Protein AF-A0A6P1ZAT9-F1 (afdb_monomer_lite)

Organism: NCBI:txid370038

Structure (mmCIF, N/CA/C/O backbone):
data_AF-A0A6P1ZAT9-F1
#
_entry.id   AF-A0A6P1ZAT9-F1
#
loop_
_atom_site.group_PDB
_atom_site.id
_atom_site.type_symbol
_atom_site.label_atom_id
_atom_site.label_alt_id
_atom_site.label_comp_id
_atom_site.label_asym_id
_atom_site.label_entity_id
_atom_site.label_seq_id
_atom_site.pdbx_PDB_ins_code
_atom_site.Cartn_x
_atom_site.Cartn_y
_atom_site.Cartn_z
_atom_site.occupancy
_atom_site.B_iso_or_equiv
_atom_site.auth_seq_id
_atom_site.auth_comp_id
_atom_site.auth_asym_id
_atom_site.auth_atom_id
_atom_site.pdbx_PDB_model_num
ATOM 1 N N . MET A 1 1 ? 15.376 7.802 -13.467 1.00 75.50 1 MET A N 1
ATOM 2 C CA . MET A 1 1 ? 15.809 6.465 -13.002 1.00 75.50 1 MET A CA 1
ATOM 3 C C . MET A 1 1 ? 16.391 5.663 -14.162 1.00 75.50 1 MET A C 1
ATOM 5 O O . MET A 1 1 ? 17.427 5.040 -13.982 1.00 75.50 1 MET A O 1
ATOM 9 N N . ASP A 1 2 ? 15.821 5.779 -15.363 1.00 78.94 2 ASP A N 1
ATOM 10 C CA . ASP A 1 2 ? 16.206 5.002 -16.560 1.00 78.94 2 ASP A CA 1
ATOM 11 C C . ASP A 1 2 ? 17.640 5.210 -17.069 1.00 78.94 2 ASP A C 1
ATOM 13 O O . ASP A 1 2 ? 18.157 4.405 -17.836 1.00 78.94 2 ASP A O 1
ATOM 17 N N . SER A 1 3 ? 18.316 6.273 -16.633 1.00 88.31 3 SER A N 1
ATOM 18 C CA . SER A 1 3 ? 19.698 6.569 -17.016 1.00 88.31 3 SER A CA 1
ATOM 19 C C . SER A 1 3 ? 20.754 5.850 -16.167 1.00 88.31 3 SER A C 1
ATOM 21 O O . SER A 1 3 ? 21.942 6.079 -16.376 1.00 88.31 3 SER A O 1
ATOM 23 N N . ILE A 1 4 ? 20.361 5.031 -15.183 1.00 93.38 4 ILE A N 1
ATOM 24 C CA . ILE A 1 4 ? 21.290 4.340 -14.275 1.00 93.38 4 ILE A CA 1
ATOM 25 C C . ILE A 1 4 ? 21.660 2.967 -14.863 1.00 93.38 4 ILE A C 1
ATOM 27 O O . ILE A 1 4 ? 20.798 2.085 -14.933 1.00 93.38 4 ILE A O 1
ATOM 31 N N . PRO A 1 5 ? 22.930 2.731 -15.253 1.00 93.44 5 PRO A N 1
ATOM 32 C CA . PRO A 1 5 ? 23.344 1.451 -15.818 1.00 93.44 5 PRO A CA 1
ATOM 33 C C . PRO A 1 5 ? 23.099 0.293 -14.847 1.00 93.44 5 PRO A C 1
ATOM 35 O O . PRO A 1 5 ? 23.504 0.337 -13.688 1.00 93.44 5 PRO A O 1
ATOM 38 N N . GLY A 1 6 ? 22.450 -0.765 -15.333 1.00 90.62 6 GLY A N 1
ATOM 39 C CA . GLY A 1 6 ? 22.176 -1.972 -14.549 1.00 90.62 6 GLY A CA 1
ATOM 40 C C . GLY A 1 6 ? 20.918 -1.919 -13.678 1.00 90.62 6 GLY A C 1
ATOM 41 O O . GLY A 1 6 ? 20.540 -2.963 -13.145 1.00 90.62 6 GLY A O 1
ATOM 42 N N . LEU A 1 7 ? 20.228 -0.776 -13.577 1.00 88.88 7 LEU A N 1
ATOM 43 C CA . LEU A 1 7 ? 18.918 -0.705 -12.926 1.00 88.88 7 LEU A CA 1
ATOM 44 C C . LEU A 1 7 ? 17.897 -1.532 -13.725 1.00 88.88 7 LEU A C 1
ATOM 46 O O . LEU A 1 7 ? 17.753 -1.353 -14.932 1.00 88.88 7 LEU A O 1
ATOM 50 N N . LYS A 1 8 ? 17.218 -2.473 -13.058 1.00 86.38 8 LYS A N 1
ATOM 51 C CA . LYS A 1 8 ? 16.264 -3.398 -13.701 1.00 86.38 8 LYS A CA 1
ATOM 52 C C . LYS A 1 8 ? 14.801 -3.029 -13.487 1.00 86.38 8 LYS A C 1
ATOM 54 O O . LYS A 1 8 ? 13.986 -3.338 -14.345 1.00 86.38 8 LYS A O 1
ATOM 59 N N . ALA A 1 9 ? 14.490 -2.402 -12.359 1.00 87.56 9 ALA A N 1
ATOM 60 C CA . ALA A 1 9 ? 13.151 -1.978 -11.983 1.00 87.56 9 ALA A CA 1
ATOM 61 C C . ALA A 1 9 ? 13.249 -0.924 -10.874 1.00 87.56 9 ALA A C 1
ATOM 63 O O . ALA A 1 9 ? 14.203 -0.932 -10.090 1.00 87.56 9 ALA A O 1
ATOM 64 N N . TYR A 1 10 ? 12.259 -0.041 -10.797 1.00 87.88 10 TYR A N 1
ATOM 65 C CA . TYR A 1 10 ? 12.057 0.866 -9.675 1.00 87.88 10 TYR A CA 1
ATOM 66 C C . TYR A 1 10 ? 10.558 1.095 -9.486 1.00 87.88 10 TYR A C 1
ATOM 68 O O . TYR A 1 10 ? 9.805 1.089 -10.455 1.00 87.88 10 TYR A O 1
ATOM 76 N N . ALA A 1 11 ? 10.142 1.313 -8.243 1.00 88.62 11 ALA A N 1
ATOM 77 C CA . ALA A 1 11 ? 8.761 1.623 -7.906 1.00 88.62 11 ALA A CA 1
ATOM 78 C C . ALA A 1 11 ? 8.737 2.702 -6.814 1.00 88.62 11 ALA A C 1
ATOM 80 O O . ALA A 1 11 ? 9.478 2.589 -5.826 1.00 88.62 11 ALA A O 1
ATOM 81 N N . PRO A 1 12 ? 7.955 3.779 -6.983 1.00 88.88 12 PRO A N 1
ATOM 82 C CA . PRO A 1 12 ? 7.781 4.773 -5.937 1.00 88.88 12 PRO A CA 1
ATOM 83 C C . PRO A 1 12 ? 6.945 4.197 -4.787 1.00 88.88 12 PRO A C 1
ATOM 85 O O . PRO A 1 12 ? 6.026 3.409 -4.995 1.00 88.88 12 PRO A O 1
ATOM 88 N N . ARG A 1 13 ? 7.247 4.624 -3.557 1.00 90.69 13 ARG A N 1
ATOM 89 C CA . ARG A 1 13 ? 6.462 4.283 -2.364 1.00 90.69 13 ARG A CA 1
ATOM 90 C C . ARG A 1 13 ? 6.272 5.502 -1.481 1.00 90.69 13 ARG A C 1
ATOM 92 O O . ARG A 1 13 ? 7.229 6.238 -1.230 1.00 90.69 13 ARG A O 1
ATOM 99 N N . LEU A 1 14 ? 5.070 5.654 -0.938 1.00 93.44 14 LEU A N 1
ATOM 100 C CA . LEU A 1 14 ? 4.792 6.604 0.136 1.00 93.44 14 LEU A CA 1
ATOM 101 C C . LEU A 1 14 ? 4.548 5.826 1.427 1.00 93.44 14 LEU A C 1
ATOM 103 O O . LEU A 1 14 ? 3.706 4.936 1.473 1.00 93.44 14 LEU A O 1
ATOM 107 N N . ASN A 1 15 ? 5.287 6.163 2.481 1.00 94.31 15 ASN A N 1
ATOM 108 C CA . ASN A 1 15 ? 5.140 5.521 3.782 1.00 94.31 15 ASN A CA 1
ATOM 109 C C . ASN A 1 15 ? 4.463 6.474 4.763 1.00 94.31 15 ASN A C 1
ATOM 111 O O . ASN A 1 15 ? 4.798 7.657 4.814 1.00 94.31 15 ASN A O 1
ATOM 115 N N . GLY A 1 16 ? 3.586 5.933 5.597 1.0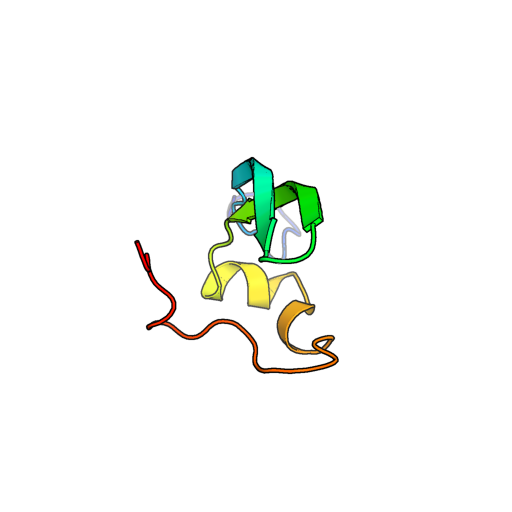0 95.38 16 GLY A N 1
ATOM 116 C CA . GLY A 1 16 ? 2.974 6.646 6.709 1.00 95.38 16 GLY A CA 1
ATOM 117 C C . GLY A 1 16 ? 2.712 5.714 7.882 1.00 95.38 16 GLY A C 1
ATOM 118 O O . GLY A 1 16 ? 2.797 4.492 7.760 1.00 95.38 16 GLY A O 1
ATOM 119 N N . PHE A 1 17 ? 2.384 6.293 9.030 1.00 95.81 17 PHE A N 1
ATOM 120 C CA . PHE A 1 17 ? 1.808 5.549 10.143 1.00 95.81 17 PHE A CA 1
ATOM 121 C C . PHE A 1 17 ? 0.334 5.908 10.250 1.00 95.81 17 PHE A C 1
ATOM 123 O O . PHE A 1 17 ? -0.023 7.083 10.194 1.00 95.81 17 PHE A O 1
ATOM 130 N N . ALA A 1 18 ? -0.510 4.896 10.406 1.00 93.75 18 ALA A N 1
ATOM 131 C CA . ALA A 1 18 ? -1.942 5.057 10.572 1.00 93.75 18 ALA A CA 1
ATOM 132 C C . ALA A 1 18 ? -2.419 4.258 11.781 1.00 93.75 18 ALA A C 1
ATOM 134 O O . ALA A 1 18 ? -1.805 3.267 12.186 1.00 93.75 18 ALA A O 1
ATOM 135 N N . ARG A 1 19 ? -3.538 4.693 12.351 1.00 95.75 19 ARG A N 1
ATOM 136 C CA . ARG A 1 19 ? -4.272 3.916 13.342 1.00 95.75 19 ARG A CA 1
ATOM 137 C C . ARG A 1 19 ? -5.216 2.975 12.599 1.00 95.75 19 ARG A C 1
ATOM 139 O O . ARG A 1 19 ? -6.064 3.447 11.851 1.00 95.75 19 ARG A O 1
ATOM 146 N N . LEU A 1 20 ? -5.079 1.676 12.823 1.00 92.81 20 LEU A N 1
ATOM 147 C CA . LEU A 1 20 ? -6.017 0.666 12.346 1.00 92.81 20 LEU A CA 1
ATOM 148 C C . LEU A 1 20 ? -6.995 0.359 13.476 1.00 92.81 20 LEU A C 1
ATOM 150 O O . LEU A 1 20 ? -6.569 0.103 14.602 1.00 92.81 20 LEU A O 1
ATOM 154 N N . SER A 1 21 ? -8.294 0.397 13.195 1.00 94.00 21 SER A N 1
ATOM 155 C CA . SER A 1 21 ? -9.326 0.105 14.188 1.00 94.00 21 SER A CA 1
ATOM 156 C C . SER A 1 21 ? -10.298 -0.942 13.671 1.00 94.00 21 SER A C 1
ATOM 158 O O . SER A 1 21 ? -10.624 -0.976 12.490 1.00 94.00 21 SER A O 1
ATOM 160 N N . SER A 1 22 ? -10.764 -1.776 14.589 1.00 93.75 22 SER A N 1
ATOM 161 C CA . SER A 1 22 ? -11.858 -2.733 14.432 1.00 93.75 22 SER A CA 1
ATOM 162 C C . SER A 1 22 ? -12.727 -2.663 15.688 1.00 93.75 22 SER A C 1
ATOM 164 O O . SER A 1 22 ? -12.319 -2.048 16.674 1.00 93.75 22 SER A O 1
ATOM 166 N N . ASP A 1 23 ? -13.868 -3.348 15.702 1.00 95.44 23 ASP A N 1
ATOM 167 C CA . ASP A 1 23 ? -14.745 -3.392 16.882 1.00 95.44 23 ASP A CA 1
ATOM 168 C C . ASP A 1 23 ? -14.056 -3.965 18.133 1.00 95.44 23 ASP A C 1
ATOM 170 O O . ASP A 1 23 ? -14.473 -3.704 19.259 1.00 95.44 23 ASP A O 1
ATOM 174 N N . GLN A 1 24 ? -12.995 -4.756 17.946 1.00 95.81 24 GLN A N 1
ATOM 175 C CA . GLN A 1 24 ? -12.324 -5.489 19.021 1.00 95.81 24 GLN A CA 1
ATOM 176 C C . GLN A 1 24 ? -11.005 -4.855 19.474 1.00 95.81 24 GLN A C 1
ATOM 178 O O . GLN A 1 24 ? -10.557 -5.121 20.589 1.00 95.81 24 GLN A O 1
ATOM 183 N N . ARG A 1 25 ? -10.341 -4.069 18.615 1.00 95.12 25 ARG A N 1
ATOM 184 C CA . ARG A 1 25 ? -9.008 -3.519 18.905 1.00 95.12 25 ARG A CA 1
ATOM 185 C C . ARG A 1 25 ? -8.639 -2.323 18.042 1.00 95.12 25 ARG A C 1
ATOM 187 O O . ARG A 1 25 ? -9.133 -2.161 16.923 1.00 95.12 25 ARG A O 1
ATOM 194 N N . THR A 1 26 ? -7.668 -1.572 18.547 1.00 96.62 26 THR A N 1
ATOM 195 C CA . THR A 1 26 ? -7.027 -0.451 17.868 1.00 96.62 26 THR A CA 1
ATOM 196 C C . THR A 1 26 ? -5.514 -0.593 17.968 1.00 96.62 26 THR A C 1
ATOM 198 O O . THR A 1 26 ? -4.979 -0.687 19.069 1.00 96.62 26 THR A O 1
ATOM 201 N N . ASP A 1 27 ? -4.834 -0.532 16.828 1.00 96.56 27 ASP A N 1
ATOM 202 C CA . ASP A 1 27 ? -3.382 -0.653 16.714 1.00 96.56 27 ASP A CA 1
ATOM 203 C C . ASP A 1 27 ? -2.807 0.480 15.853 1.00 96.56 27 ASP A C 1
ATOM 205 O O . ASP A 1 27 ? -3.518 1.135 15.088 1.00 96.56 27 ASP A O 1
ATOM 209 N N . VAL A 1 28 ? -1.499 0.718 15.955 1.00 95.75 28 VAL A N 1
ATOM 210 C CA . VAL A 1 28 ? -0.767 1.581 15.017 1.00 95.75 28 VAL A CA 1
ATOM 211 C C . VAL A 1 28 ? -0.018 0.695 14.035 1.00 95.75 28 VAL A C 1
ATOM 213 O O . VAL A 1 28 ? 0.726 -0.196 14.440 1.00 95.75 28 VAL A O 1
ATOM 216 N N . ALA A 1 29 ? -0.176 0.964 12.744 1.00 95.56 29 ALA A N 1
ATOM 217 C CA . ALA A 1 29 ? 0.516 0.247 11.687 1.00 95.56 29 ALA A CA 1
ATOM 218 C C . ALA A 1 29 ? 1.238 1.207 10.747 1.00 95.56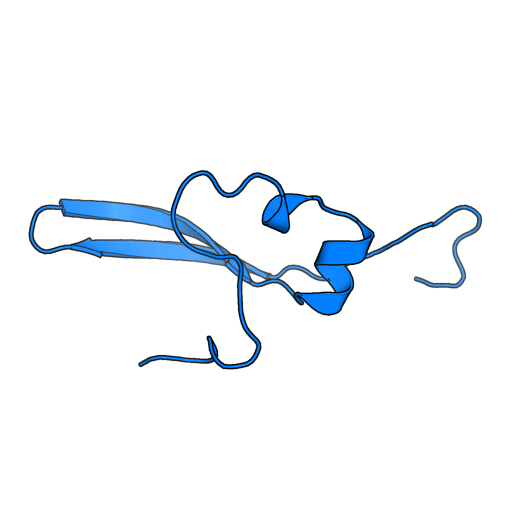 29 ALA A C 1
ATOM 220 O O . ALA A 1 29 ? 0.837 2.358 10.559 1.00 95.56 29 ALA A O 1
ATOM 221 N N . ARG A 1 30 ? 2.304 0.708 10.119 1.00 95.38 30 ARG A N 1
ATOM 222 C CA . ARG A 1 30 ? 2.905 1.371 8.965 1.00 95.38 30 ARG A CA 1
ATOM 223 C C . ARG A 1 30 ? 2.090 1.022 7.725 1.00 95.38 30 ARG A C 1
ATOM 225 O O . ARG A 1 30 ? 1.972 -0.154 7.391 1.00 95.38 30 ARG A O 1
ATOM 232 N N . VAL A 1 31 ? 1.599 2.041 7.037 1.00 92.75 31 VAL A N 1
ATOM 233 C CA . VAL A 1 31 ? 0.925 1.924 5.743 1.00 92.75 31 VAL A CA 1
ATOM 234 C C . VAL A 1 31 ? 1.907 2.320 4.650 1.00 92.75 31 VAL A C 1
ATOM 236 O O . VAL A 1 31 ? 2.662 3.284 4.798 1.00 92.75 31 VAL A O 1
ATOM 239 N N . VAL A 1 32 ? 1.912 1.550 3.567 1.00 91.00 32 VAL A N 1
ATOM 240 C CA . VAL A 1 32 ? 2.732 1.811 2.386 1.00 91.00 32 VAL A CA 1
ATOM 241 C C . VAL A 1 32 ? 1.790 1.933 1.201 1.00 91.00 32 VAL A C 1
ATOM 243 O O . VAL A 1 32 ? 1.149 0.952 0.838 1.00 91.00 32 VAL A O 1
ATOM 246 N N . ALA A 1 33 ? 1.699 3.126 0.621 1.00 89.62 33 ALA A N 1
ATOM 247 C CA . ALA A 1 33 ? 1.034 3.307 -0.660 1.00 89.62 33 ALA A CA 1
ATOM 248 C C . ALA A 1 33 ? 2.017 2.952 -1.778 1.00 89.62 33 ALA A C 1
ATOM 250 O O . ALA A 1 33 ? 3.178 3.386 -1.758 1.00 89.62 33 ALA A O 1
ATOM 251 N N . ILE A 1 34 ? 1.536 2.151 -2.722 1.00 87.62 34 ILE A N 1
ATOM 252 C CA . ILE A 1 34 ? 2.298 1.616 -3.847 1.00 87.62 34 ILE A CA 1
ATOM 253 C C . ILE A 1 34 ? 1.599 1.965 -5.159 1.00 87.62 34 ILE A C 1
ATOM 255 O O . ILE A 1 34 ? 0.379 2.100 -5.200 1.00 87.62 34 ILE A O 1
ATOM 259 N N . ASP A 1 35 ? 2.389 2.092 -6.217 1.00 86.31 35 ASP A N 1
ATOM 260 C CA . ASP A 1 35 ? 1.915 1.983 -7.596 1.00 86.31 35 ASP A CA 1
ATOM 261 C C . ASP A 1 35 ? 1.937 0.492 -7.959 1.00 86.31 35 ASP A C 1
ATOM 263 O O . ASP A 1 35 ? 3.018 -0.092 -8.015 1.00 86.31 35 ASP A O 1
ATOM 267 N N . ASP A 1 36 ? 0.770 -0.136 -8.118 1.00 83.50 36 ASP A N 1
ATOM 268 C CA . ASP A 1 36 ? 0.651 -1.584 -8.349 1.00 83.50 36 ASP A CA 1
ATOM 269 C C . ASP A 1 36 ? 1.443 -2.050 -9.585 1.00 83.50 36 ASP A C 1
ATOM 271 O O . ASP A 1 36 ? 2.255 -2.982 -9.506 1.00 83.50 36 ASP A O 1
ATOM 275 N N . GLU A 1 37 ? 1.288 -1.348 -10.711 1.00 82.56 37 GLU A N 1
ATOM 276 C CA . GLU A 1 37 ? 1.945 -1.710 -11.968 1.00 82.56 37 GLU A CA 1
ATOM 277 C C . GLU A 1 37 ? 3.471 -1.650 -11.832 1.00 82.56 37 GLU A C 1
ATOM 279 O O . GLU A 1 37 ? 4.182 -2.584 -12.229 1.00 82.56 37 GLU A O 1
ATOM 284 N N . ALA A 1 38 ? 3.988 -0.583 -11.215 1.00 84.75 38 ALA A N 1
ATOM 285 C CA . ALA A 1 38 ? 5.421 -0.435 -10.987 1.00 84.75 38 ALA A CA 1
ATOM 286 C C . ALA A 1 38 ? 5.943 -1.432 -9.937 1.00 84.75 38 ALA A C 1
ATOM 288 O O . ALA A 1 38 ? 7.019 -2.015 -10.104 1.00 84.75 38 ALA A O 1
ATOM 289 N N . GLU A 1 39 ? 5.191 -1.672 -8.864 1.00 84.31 39 GLU A N 1
ATOM 290 C CA . GLU A 1 39 ? 5.590 -2.522 -7.743 1.00 84.31 39 GLU A CA 1
ATOM 291 C C . GLU A 1 39 ? 5.703 -3.996 -8.155 1.00 84.31 39 GLU A C 1
ATOM 293 O O . GLU A 1 39 ? 6.656 -4.680 -7.764 1.00 84.31 39 GLU A O 1
ATOM 298 N N . ALA A 1 40 ? 4.802 -4.474 -9.018 1.00 77.69 40 ALA A N 1
ATOM 299 C CA . ALA A 1 40 ? 4.823 -5.834 -9.554 1.00 77.69 40 ALA A CA 1
ATOM 300 C C . ALA A 1 40 ? 6.091 -6.160 -10.370 1.00 77.69 40 ALA A C 1
ATOM 302 O O . ALA A 1 40 ? 6.424 -7.338 -10.540 1.00 77.69 40 ALA A O 1
ATOM 303 N N . SER A 1 41 ? 6.807 -5.1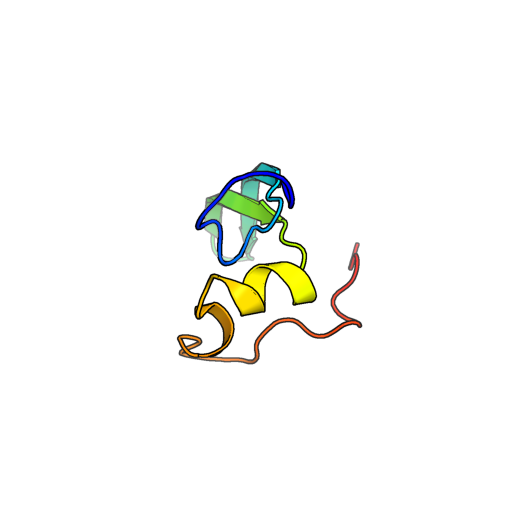41 -10.862 1.00 76.12 41 SER A N 1
ATOM 304 C CA . SER A 1 41 ? 8.061 -5.308 -11.609 1.00 76.12 41 SER A CA 1
ATOM 305 C C . SER A 1 41 ? 9.263 -5.640 -10.711 1.00 76.12 41 SER A C 1
ATOM 307 O O . SER A 1 41 ? 10.196 -6.317 -11.150 1.00 76.12 41 SER A O 1
ATOM 309 N N . GLY A 1 42 ? 9.239 -5.201 -9.445 1.00 72.81 42 GLY A N 1
ATOM 310 C CA . GLY A 1 42 ? 10.342 -5.357 -8.489 1.00 72.81 42 GLY A CA 1
ATOM 311 C C . GLY A 1 42 ? 10.027 -6.247 -7.285 1.00 72.81 42 GLY A C 1
ATOM 312 O O . GLY A 1 42 ? 10.937 -6.834 -6.696 1.00 72.81 42 GLY A O 1
ATOM 313 N N . TYR A 1 43 ? 8.750 -6.387 -6.923 1.00 70.06 43 TYR A N 1
ATOM 314 C CA . TYR A 1 43 ? 8.297 -7.089 -5.726 1.00 70.06 43 TYR A CA 1
ATOM 315 C C . TYR A 1 43 ? 7.251 -8.161 -6.046 1.00 70.06 43 TYR A C 1
ATOM 317 O O . TYR A 1 43 ? 6.450 -8.059 -6.968 1.00 70.06 43 TYR A O 1
ATOM 325 N N . ARG A 1 44 ? 7.251 -9.228 -5.237 1.00 78.31 44 ARG A N 1
ATOM 326 C CA . ARG A 1 44 ? 6.356 -10.389 -5.389 1.00 78.31 44 ARG A CA 1
ATOM 327 C C . ARG A 1 44 ? 5.165 -10.365 -4.427 1.00 78.31 44 ARG A C 1
ATOM 329 O O . ARG A 1 44 ? 4.648 -11.427 -4.098 1.00 78.31 44 ARG A O 1
ATOM 336 N N . LEU A 1 45 ? 4.743 -9.182 -3.966 1.00 81.88 45 LEU A N 1
ATOM 337 C CA . LEU A 1 45 ? 3.657 -9.033 -2.983 1.00 81.88 45 LEU A CA 1
ATOM 338 C C . LEU A 1 45 ? 2.385 -9.780 -3.417 1.00 81.88 45 LEU A C 1
ATOM 340 O O . LEU A 1 45 ? 1.853 -10.566 -2.638 1.00 81.88 45 LEU A O 1
ATOM 344 N N . LYS A 1 46 ? 2.003 -9.664 -4.694 1.00 80.25 46 LYS A N 1
ATOM 345 C CA . LYS A 1 46 ? 0.864 -10.385 -5.285 1.00 80.25 46 LYS A CA 1
ATOM 346 C C . LYS A 1 46 ? 0.925 -11.913 -5.206 1.00 80.25 46 LYS A C 1
ATOM 348 O O . LYS A 1 46 ? -0.099 -12.571 -5.299 1.00 80.25 46 LYS A O 1
ATOM 353 N N . PHE A 1 47 ? 2.115 -12.493 -5.047 1.00 84.56 47 PHE A N 1
ATOM 354 C CA . PHE A 1 47 ? 2.316 -13.947 -5.024 1.00 84.56 47 PHE A CA 1
ATOM 355 C C . PHE A 1 47 ? 2.435 -14.529 -3.613 1.00 84.56 47 PHE A C 1
ATOM 357 O O . PHE A 1 47 ? 2.548 -15.743 -3.467 1.00 84.56 47 PHE A O 1
ATOM 364 N N . ILE A 1 48 ? 2.477 -13.683 -2.582 1.00 88.00 48 ILE A N 1
ATOM 365 C CA . ILE A 1 48 ? 2.658 -14.115 -1.187 1.00 88.00 48 ILE A CA 1
ATOM 366 C C . ILE A 1 48 ? 1.417 -13.863 -0.323 1.00 88.00 48 ILE A C 1
ATOM 368 O O . ILE A 1 48 ? 1.480 -14.032 0.897 1.00 88.00 48 ILE A O 1
ATOM 372 N N . ILE A 1 49 ? 0.305 -13.462 -0.946 1.00 88.50 49 ILE A N 1
ATOM 373 C CA . ILE A 1 49 ? -0.991 -13.300 -0.287 1.00 88.50 49 ILE A CA 1
ATOM 374 C C . ILE A 1 49 ? -1.453 -14.668 0.217 1.00 88.50 49 ILE A C 1
ATOM 376 O O . ILE A 1 49 ? -1.494 -15.641 -0.533 1.00 88.50 49 ILE A O 1
ATOM 380 N N . ARG A 1 50 ? -1.720 -14.751 1.523 1.00 92.00 50 ARG A N 1
ATOM 381 C CA . ARG A 1 50 ? -2.139 -15.996 2.187 1.00 92.00 50 ARG A CA 1
ATOM 382 C C . ARG A 1 50 ? -3.653 -16.162 2.220 1.00 92.00 50 ARG A C 1
ATOM 384 O O . ARG A 1 50 ? -4.118 -17.292 2.275 1.00 92.00 50 ARG A O 1
ATOM 391 N N . ASP A 1 51 ? -4.372 -15.047 2.245 1.00 92.44 51 ASP A N 1
ATOM 392 C CA . ASP A 1 51 ? -5.826 -14.976 2.315 1.00 92.44 51 ASP A CA 1
ATOM 393 C C . ASP A 1 51 ? -6.300 -13.691 1.623 1.00 92.44 51 ASP A C 1
ATOM 395 O O . ASP A 1 51 ? -5.607 -12.670 1.700 1.00 92.44 51 ASP A O 1
ATOM 399 N N . GLY A 1 52 ? -7.446 -13.759 0.943 1.00 89.38 52 GLY A N 1
ATOM 400 C CA . GLY A 1 52 ? -7.955 -12.696 0.070 1.00 89.38 52 GLY A CA 1
ATOM 401 C C . GLY A 1 52 ? -7.242 -12.596 -1.285 1.00 89.38 52 GLY A C 1
ATOM 402 O O . GLY A 1 52 ? -6.579 -13.531 -1.738 1.00 89.38 52 GLY A O 1
ATOM 403 N N . GLU A 1 53 ? -7.390 -11.444 -1.936 1.00 88.19 53 GLU A N 1
ATOM 404 C CA . GLU A 1 53 ? -6.822 -11.149 -3.254 1.00 88.19 53 GLU A CA 1
ATOM 405 C C . GLU A 1 53 ? -5.858 -9.957 -3.176 1.00 88.19 53 GLU A C 1
ATOM 407 O O . GLU A 1 53 ? -5.864 -9.185 -2.215 1.00 88.19 53 GLU A O 1
ATOM 412 N N . TYR A 1 54 ? -4.966 -9.848 -4.163 1.00 88.56 54 TYR A N 1
ATOM 413 C CA . TYR A 1 54 ? -4.119 -8.664 -4.293 1.00 88.56 54 TYR A CA 1
ATOM 414 C C . TYR A 1 54 ? -4.922 -7.479 -4.844 1.00 88.56 54 TYR A C 1
ATOM 416 O O . TYR A 1 54 ? -6.031 -7.675 -5.332 1.00 88.56 54 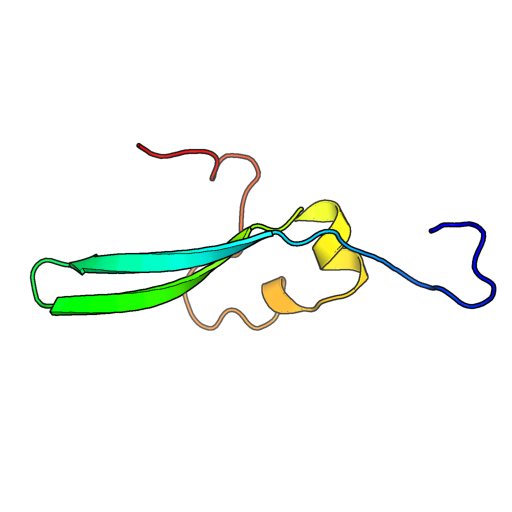TYR A O 1
ATOM 424 N N . LEU A 1 55 ? -4.340 -6.278 -4.771 1.00 84.75 55 LEU A N 1
ATOM 425 C CA . LEU A 1 55 ? -4.992 -5.035 -5.180 1.00 84.75 55 LEU A CA 1
ATOM 426 C C . LEU A 1 55 ? -5.595 -5.137 -6.588 1.00 84.75 55 LEU A C 1
ATOM 428 O O . LEU A 1 55 ? -4.965 -5.665 -7.507 1.00 84.75 55 LEU A O 1
ATOM 432 N N . SER A 1 56 ? -6.795 -4.592 -6.737 1.00 81.06 56 SER A N 1
ATOM 433 C CA . SER A 1 56 ? -7.480 -4.386 -8.006 1.00 81.06 56 SER A CA 1
ATOM 434 C C . SER A 1 56 ? -7.507 -2.890 -8.365 1.00 81.06 56 SER A C 1
ATOM 436 O O . SER A 1 56 ? -7.466 -2.045 -7.467 1.00 81.06 56 SER A O 1
ATOM 438 N N . PRO A 1 57 ? -7.601 -2.517 -9.656 1.00 73.81 57 PRO A N 1
ATOM 439 C CA . PRO A 1 57 ? -7.704 -1.112 -10.066 1.00 73.81 57 PRO A CA 1
ATOM 440 C C . PRO A 1 57 ? -8.868 -0.348 -9.412 1.00 73.81 57 PRO A C 1
ATOM 442 O O . PRO A 1 57 ? -8.802 0.874 -9.280 1.00 73.81 57 PRO A O 1
ATOM 445 N N . ASP A 1 58 ? -9.909 -1.067 -8.983 1.00 77.81 58 ASP A N 1
ATOM 446 C CA . ASP A 1 58 ? -11.107 -0.505 -8.362 1.00 77.81 58 ASP A CA 1
ATOM 447 C C . ASP A 1 58 ? -10.994 -0.382 -6.828 1.00 77.81 58 ASP A C 1
ATOM 449 O O . ASP A 1 58 ? -11.877 0.197 -6.195 1.00 77.81 58 ASP A O 1
ATOM 453 N N . ASP A 1 59 ? -9.881 -0.819 -6.221 1.00 74.88 59 ASP A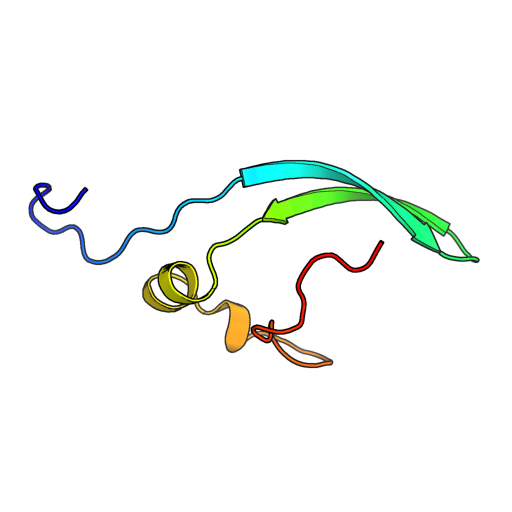 N 1
ATOM 454 C CA . ASP A 1 59 ? -9.604 -0.703 -4.774 1.00 74.88 59 ASP A CA 1
ATOM 455 C C . ASP A 1 59 ? -9.197 0.729 -4.351 1.00 74.88 59 ASP A C 1
ATOM 457 O O . ASP A 1 59 ? -8.625 0.953 -3.279 1.00 74.88 59 ASP A O 1
ATOM 461 N N . GLY A 1 60 ? -9.475 1.718 -5.208 1.00 65.88 60 GLY A N 1
ATOM 462 C CA . GLY A 1 60 ? -9.300 3.146 -4.949 1.00 65.88 60 GLY A CA 1
ATOM 463 C C . GLY A 1 60 ? -10.121 3.648 -3.750 1.00 65.88 60 GLY A C 1
ATOM 464 O O . GLY A 1 60 ? -10.872 2.890 -3.142 1.00 65.88 60 GLY A O 1
ATOM 465 N N . PRO A 1 61 ? -9.979 4.932 -3.365 1.00 56.50 61 PRO A N 1
ATOM 466 C CA . PRO A 1 61 ? -10.287 5.409 -2.018 1.00 56.50 61 PRO A CA 1
ATOM 467 C C . PRO A 1 61 ? -11.725 5.097 -1.586 1.00 56.50 61 PRO A C 1
ATOM 469 O O . PRO A 1 61 ? -12.669 5.801 -1.945 1.00 56.50 61 PRO A O 1
ATOM 472 N N . GLN A 1 62 ? -11.861 4.058 -0.764 1.00 52.28 62 GLN A N 1
ATOM 473 C CA . GLN A 1 62 ? -13.041 3.811 0.048 1.00 52.28 62 GLN A CA 1
ATOM 474 C C . GLN A 1 62 ? -12.926 4.705 1.286 1.00 52.28 62 GLN A C 1
ATOM 476 O O . GLN A 1 62 ? -11.960 4.603 2.047 1.00 52.28 62 GLN A O 1
ATOM 481 N N . ALA A 1 63 ? -13.85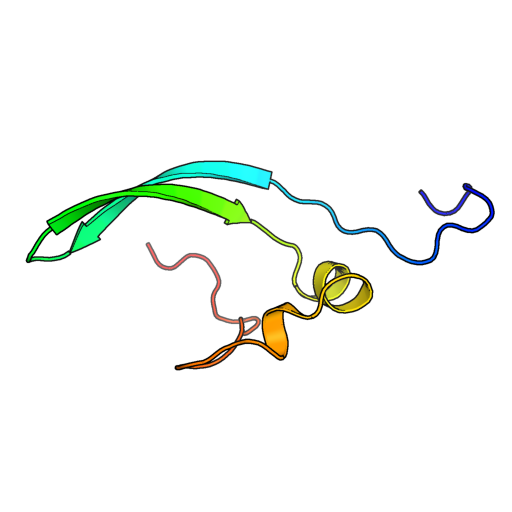3 5.659 1.388 1.00 36.03 63 ALA A N 1
ATOM 482 C CA . ALA A 1 63 ? -13.938 6.641 2.466 1.00 36.03 63 ALA A CA 1
ATOM 483 C C . ALA A 1 63 ? -14.448 6.023 3.774 1.00 36.03 63 ALA A C 1
ATOM 485 O O . ALA A 1 63 ? -15.354 5.162 3.700 1.00 36.03 63 ALA A O 1
#

pLDDT: mean 85.53, std 11.22, range [36.03, 96.62]

Radius of gyration: 15.11 Å; chains: 1; bounding box: 38×23×36 Å

Foldseek 3Di:
DVVDPPDQADWDKDWDWDWDDDPVDIDIDIDIDTDVVRCVRPDDPQVPDPDDGDDDPPNPDDD

Sequence (63 aa):
MDSIPGLKAYAPRLNGFARLSSDQRTDVARVVAIDDEAEASGYRLKFIIRDGEYLSPDDGPQA

Secondary structure (DSSP, 8-state):
-TTSTT------EEEEEEEEE-SS-EEEEEEEEE-HHHHHHH--GGGS-SSS----TT-----